Protein AF-I0BLP6-F1 (afdb_monomer_lite)

Radius of gyration: 22.08 Å; chains: 1; bounding box: 55×28×55 Å

Foldseek 3Di:
DVVLVVVLVVVLCVVCVVCVVVLVVDDPVVNVVVVVVSVVVSVVSCCVSVVNDDPCVVVVCCVVVVVVVVVVVVVVCDPDDD

Sequence (82 aa):
MGVKITVLILLYAAIVGYDARRLSGLSRKEVIVYAAILLCTLYMGLLYALDLRWPFLHDFMDRLFNGPAHLIVDFLKAPQPE

Structure (mmCIF, N/CA/C/O backbone):
data_AF-I0BLP6-F1
#
_entry.id   AF-I0BLP6-F1
#
loop_
_atom_site.group_PDB
_atom_site.id
_atom_site.type_symbol
_atom_site.label_atom_id
_atom_site.label_alt_id
_atom_site.label_comp_id
_atom_site.label_asym_id
_atom_site.label_entity_id
_atom_site.label_seq_id
_atom_site.pdbx_PDB_ins_code
_atom_site.Cartn_x
_atom_site.Cartn_y
_atom_site.Cartn_z
_atom_site.occupancy
_atom_site.B_iso_or_equiv
_atom_site.auth_seq_id
_atom_site.auth_comp_id
_atom_site.auth_asym_id
_atom_site.auth_atom_id
_atom_site.pdbx_PDB_model_num
ATOM 1 N N . MET A 1 1 ? -2.186 -7.596 -18.279 1.00 62.69 1 MET A N 1
ATOM 2 C CA . MET A 1 1 ? -2.817 -6.736 -17.250 1.00 62.69 1 MET A CA 1
ATOM 3 C C . MET A 1 1 ? -3.814 -7.488 -16.368 1.00 62.69 1 MET A C 1
ATOM 5 O O . MET A 1 1 ? -3.610 -7.493 -15.164 1.00 62.69 1 MET A O 1
ATOM 9 N N . GLY A 1 2 ? -4.829 -8.177 -16.917 1.00 80.38 2 GLY A N 1
ATOM 10 C CA . GLY A 1 2 ? -5.900 -8.813 -16.120 1.00 80.38 2 GLY A CA 1
ATOM 11 C C . GLY A 1 2 ? -5.432 -9.742 -14.989 1.00 80.38 2 GLY A C 1
ATOM 12 O O . GLY A 1 2 ? -5.851 -9.564 -13.854 1.00 80.38 2 GLY A O 1
ATOM 13 N N . VAL A 1 3 ? -4.485 -10.651 -15.258 1.00 89.56 3 VAL A N 1
ATOM 14 C CA . VAL A 1 3 ? -3.961 -11.588 -14.240 1.00 89.56 3 VAL A CA 1
ATOM 15 C C . VAL A 1 3 ? -3.319 -10.862 -13.051 1.00 89.56 3 VAL A C 1
ATOM 17 O O . VAL A 1 3 ? -3.592 -11.219 -11.909 1.00 89.56 3 VAL A O 1
ATOM 20 N N . LYS A 1 4 ? -2.516 -9.812 -13.296 1.00 88.12 4 LYS A N 1
ATOM 21 C CA . LYS A 1 4 ? -1.866 -9.024 -12.231 1.00 88.12 4 LYS A CA 1
ATOM 22 C C . LYS A 1 4 ? -2.915 -8.392 -11.306 1.00 88.12 4 LYS A C 1
ATOM 24 O O . LYS A 1 4 ? -2.790 -8.485 -10.091 1.00 88.12 4 LYS A O 1
ATOM 29 N N . ILE A 1 5 ? -3.965 -7.800 -11.886 1.00 90.38 5 ILE A N 1
ATOM 30 C CA . ILE A 1 5 ? -5.061 -7.155 -11.144 1.00 90.38 5 ILE A CA 1
ATOM 31 C C . ILE A 1 5 ? -5.859 -8.191 -10.345 1.00 90.38 5 ILE A C 1
ATOM 33 O O . ILE A 1 5 ? -6.121 -7.977 -9.165 1.00 90.38 5 ILE A O 1
ATOM 37 N N . THR A 1 6 ? -6.205 -9.330 -10.952 1.00 90.06 6 THR A N 1
ATOM 38 C CA . THR A 1 6 ? -6.930 -10.412 -10.269 1.00 90.06 6 THR A CA 1
ATOM 39 C C . THR A 1 6 ? -6.146 -10.946 -9.072 1.00 90.06 6 THR A C 1
ATOM 41 O O . THR A 1 6 ? -6.716 -11.093 -7.993 1.00 90.06 6 THR A O 1
ATOM 44 N N . VAL A 1 7 ? -4.839 -11.183 -9.228 1.00 93.06 7 VAL A N 1
ATOM 45 C CA . VAL A 1 7 ? -3.967 -11.609 -8.121 1.00 93.06 7 VAL A CA 1
ATOM 46 C C . VAL A 1 7 ? -3.929 -10.549 -7.022 1.00 93.06 7 VAL A C 1
ATOM 48 O O . VAL A 1 7 ? -4.056 -10.894 -5.850 1.00 93.06 7 VAL A O 1
ATOM 51 N N . LEU A 1 8 ? -3.824 -9.265 -7.382 1.00 92.88 8 LEU A N 1
ATOM 52 C CA . LEU A 1 8 ? -3.821 -8.170 -6.412 1.00 92.88 8 LEU A CA 1
ATOM 53 C C . LEU A 1 8 ? -5.121 -8.130 -5.596 1.00 92.88 8 LEU A C 1
ATOM 55 O O . LEU A 1 8 ? -5.078 -8.050 -4.372 1.00 92.88 8 LEU A O 1
ATOM 59 N N . ILE A 1 9 ? -6.274 -8.239 -6.264 1.00 92.31 9 ILE A N 1
ATOM 60 C CA . ILE A 1 9 ? -7.592 -8.250 -5.614 1.00 92.31 9 ILE A CA 1
ATOM 61 C C . ILE A 1 9 ? -7.707 -9.431 -4.649 1.00 92.31 9 ILE A C 1
ATOM 63 O O . ILE A 1 9 ? -8.118 -9.237 -3.507 1.00 92.31 9 ILE A O 1
ATOM 67 N N . LEU A 1 10 ? -7.319 -10.637 -5.077 1.00 95.44 10 LEU A N 1
ATOM 68 C CA . LEU A 1 10 ? -7.365 -11.828 -4.224 1.00 95.44 10 LEU A CA 1
ATOM 69 C C . LEU A 1 10 ? -6.474 -11.676 -2.989 1.00 95.44 10 LEU A C 1
ATOM 71 O O . LEU A 1 10 ? -6.883 -12.035 -1.887 1.00 95.44 10 LEU A O 1
ATOM 75 N N . LEU A 1 11 ? -5.280 -11.111 -3.161 1.00 94.94 11 LEU A N 1
ATOM 76 C CA . LEU A 1 11 ? -4.319 -10.935 -2.079 1.00 94.94 11 LEU A CA 1
ATOM 77 C C . LEU A 1 11 ? -4.815 -9.912 -1.045 1.00 94.94 11 LEU A C 1
ATOM 79 O O . LEU A 1 11 ? -4.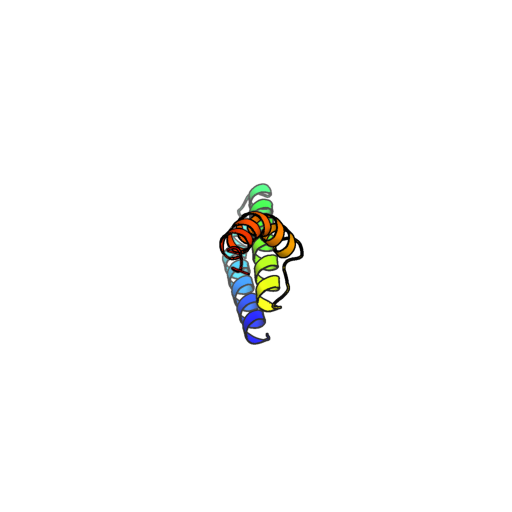818 -10.204 0.149 1.00 94.94 11 LEU A O 1
ATOM 83 N N . TYR A 1 12 ? -5.323 -8.757 -1.487 1.00 93.25 12 TYR A N 1
ATOM 84 C CA . TYR A 1 12 ? -5.911 -7.765 -0.578 1.00 93.25 12 TYR A CA 1
ATOM 85 C C . TYR A 1 12 ? -7.199 -8.260 0.081 1.00 93.25 12 TYR A C 1
ATOM 87 O O . TYR A 1 12 ? -7.404 -8.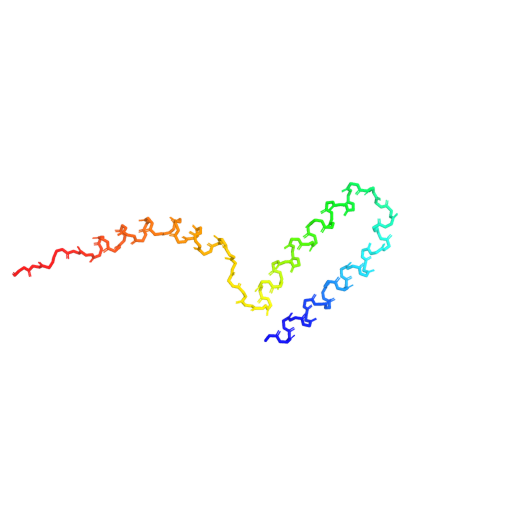005 1.266 1.00 93.25 12 TYR A O 1
ATOM 95 N N . ALA A 1 13 ? -8.042 -9.004 -0.639 1.00 93.00 13 ALA A N 1
ATOM 96 C CA . ALA A 1 13 ? -9.232 -9.621 -0.061 1.00 93.00 13 ALA A CA 1
ATOM 97 C C . ALA A 1 13 ? -8.867 -10.637 1.033 1.00 93.00 13 ALA A C 1
ATOM 99 O O . ALA A 1 13 ? -9.505 -10.653 2.084 1.00 93.00 13 ALA A O 1
ATOM 100 N N . ALA A 1 14 ? -7.817 -11.439 0.824 1.00 94.69 14 ALA A N 1
ATOM 101 C CA . ALA A 1 14 ? -7.317 -12.376 1.826 1.00 94.69 14 ALA A CA 1
ATOM 102 C C . ALA A 1 14 ? -6.769 -11.654 3.067 1.00 94.69 14 ALA A C 1
ATOM 104 O O . ALA A 1 14 ? -7.121 -12.025 4.186 1.00 94.69 14 ALA A O 1
ATOM 10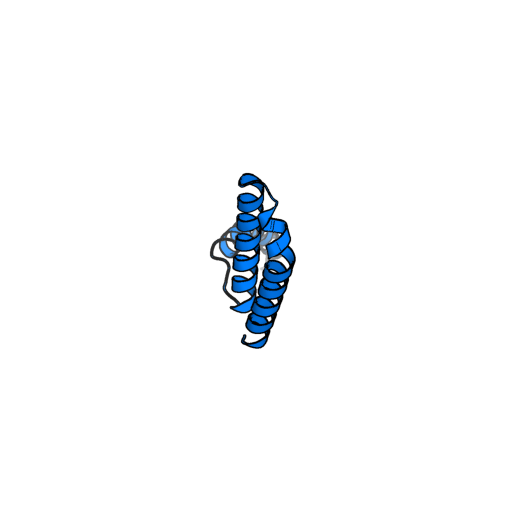5 N N . ILE A 1 15 ? -5.969 -10.597 2.878 1.00 92.88 15 ILE A N 1
ATOM 106 C CA . ILE A 1 15 ? -5.422 -9.782 3.975 1.00 92.88 15 ILE A CA 1
ATOM 107 C C . ILE A 1 15 ? -6.556 -9.163 4.798 1.00 92.88 15 ILE A C 1
ATOM 109 O O . ILE A 1 15 ? -6.621 -9.363 6.009 1.00 92.88 15 ILE A O 1
ATOM 113 N N . VAL A 1 16 ? -7.487 -8.464 4.141 1.00 90.75 16 VAL A N 1
ATOM 114 C CA . VAL A 1 16 ? -8.608 -7.800 4.820 1.00 90.75 16 VAL A CA 1
ATOM 115 C C . VAL A 1 16 ? -9.524 -8.823 5.489 1.00 90.75 16 VAL A C 1
ATOM 117 O O . VAL A 1 16 ? -9.938 -8.610 6.624 1.00 90.75 16 VAL A O 1
ATOM 120 N N . GLY A 1 17 ? -9.819 -9.945 4.830 1.00 92.94 17 GLY A N 1
ATOM 121 C CA . GLY A 1 17 ? -10.663 -11.003 5.387 1.00 92.94 17 GLY A CA 1
ATOM 122 C C . GLY A 1 17 ? -10.059 -11.657 6.631 1.00 92.94 17 GLY A C 1
ATOM 123 O O . GLY A 1 17 ? -10.771 -11.878 7.611 1.00 92.94 17 GLY A O 1
ATOM 124 N N . TYR A 1 18 ? -8.750 -11.924 6.618 1.00 93.06 18 TYR A N 1
ATOM 125 C CA . TYR A 1 18 ? -8.035 -12.487 7.764 1.00 93.06 18 TYR A CA 1
ATOM 126 C C . TYR A 1 18 ? -7.949 -11.488 8.925 1.00 93.06 18 TYR A C 1
ATOM 128 O O . TYR A 1 18 ? -8.275 -11.821 10.067 1.00 93.06 18 TYR A O 1
ATOM 136 N N . ASP A 1 19 ? -7.574 -10.241 8.634 1.00 90.44 19 ASP A N 1
ATOM 137 C CA . ASP A 1 19 ? -7.378 -9.220 9.660 1.00 90.44 19 ASP A CA 1
ATOM 138 C C . ASP A 1 19 ? -8.691 -8.580 10.144 1.00 90.44 19 ASP A C 1
ATOM 140 O O . ASP A 1 19 ? -8.686 -7.947 11.197 1.00 90.44 19 ASP A O 1
ATOM 144 N N . ALA A 1 20 ? -9.835 -8.770 9.472 1.00 86.25 20 ALA A N 1
ATOM 145 C CA . ALA A 1 20 ? -11.115 -8.151 9.846 1.00 86.25 20 ALA A CA 1
ATOM 146 C C . ALA A 1 20 ? -11.502 -8.392 11.316 1.00 86.25 20 ALA A C 1
ATOM 148 O O . ALA A 1 20 ? -11.908 -7.465 12.018 1.00 86.25 20 ALA A O 1
ATOM 149 N N . ARG A 1 21 ? -11.328 -9.626 11.807 1.00 85.44 21 ARG A N 1
ATOM 150 C CA . ARG A 1 21 ? -11.601 -9.981 13.214 1.00 85.44 21 ARG A CA 1
ATOM 151 C C . ARG A 1 21 ? -10.562 -9.424 14.185 1.00 85.44 21 ARG A C 1
ATOM 153 O O . ARG A 1 21 ? -10.865 -9.188 15.349 1.00 85.44 21 ARG A O 1
ATOM 160 N N . ARG A 1 22 ? -9.330 -9.226 13.721 1.00 88.06 22 ARG A N 1
ATOM 161 C CA . ARG A 1 22 ? -8.240 -8.661 14.519 1.00 88.06 22 ARG A CA 1
ATOM 162 C C . ARG A 1 22 ? -8.392 -7.146 14.653 1.00 88.06 22 ARG A C 1
ATOM 164 O O . ARG A 1 22 ? -8.216 -6.610 15.741 1.00 88.06 22 ARG A O 1
ATOM 171 N N . LEU A 1 23 ? -8.786 -6.474 13.572 1.00 84.50 23 LEU A N 1
ATOM 172 C CA . LEU A 1 23 ? -8.977 -5.025 13.494 1.00 84.50 23 LEU A CA 1
ATOM 173 C C . LEU A 1 23 ? -10.057 -4.517 14.456 1.00 84.50 23 LEU A C 1
ATOM 175 O O . LEU A 1 23 ? -9.913 -3.419 14.986 1.00 84.50 23 LEU A O 1
ATOM 179 N N . SER A 1 24 ? -11.088 -5.316 14.753 1.00 83.44 24 SER A N 1
ATOM 180 C CA . SER A 1 24 ? -12.114 -4.945 15.739 1.00 83.44 24 SER A CA 1
ATOM 181 C C . SER A 1 24 ? -11.607 -4.887 17.184 1.00 83.44 24 SER A C 1
ATOM 183 O O . SER A 1 24 ? -12.260 -4.272 18.022 1.00 83.44 24 SER A O 1
ATOM 185 N N . GLY A 1 25 ? -10.471 -5.525 17.487 1.00 87.56 25 GLY A N 1
ATOM 186 C CA . GLY A 1 25 ? -9.852 -5.503 18.816 1.00 87.56 25 GLY A CA 1
ATOM 187 C C . GLY A 1 25 ? -8.747 -4.456 18.986 1.00 87.56 25 GLY A C 1
ATOM 188 O O . GLY A 1 25 ? -8.231 -4.306 20.090 1.00 87.56 25 GLY A O 1
ATOM 189 N N . LEU A 1 26 ? -8.361 -3.754 17.917 1.00 91.00 26 LEU A N 1
ATOM 190 C CA . LEU A 1 26 ? -7.258 -2.790 17.932 1.00 91.00 26 LEU A CA 1
ATOM 191 C C . LEU A 1 26 ? -7.722 -1.383 18.321 1.00 91.00 26 LEU A C 1
ATOM 193 O O . LEU A 1 26 ? -8.880 -0.995 18.146 1.00 91.00 26 LEU A O 1
ATOM 197 N N . SER A 1 27 ? -6.786 -0.576 18.817 1.00 93.19 27 SER A N 1
ATOM 198 C CA . SER A 1 27 ? -7.034 0.842 19.064 1.00 93.19 27 SER A CA 1
ATOM 199 C C . SER A 1 27 ? -7.225 1.602 17.744 1.00 93.19 27 SER A C 1
ATOM 201 O O . SER A 1 27 ? -6.640 1.268 16.712 1.00 93.19 27 SER A O 1
ATOM 203 N N . ARG A 1 28 ? -7.993 2.702 17.764 1.00 90.81 28 ARG A N 1
ATOM 204 C CA . ARG A 1 28 ? -8.215 3.525 16.555 1.00 90.81 28 ARG A CA 1
ATOM 205 C C . ARG A 1 28 ? -6.914 3.993 15.896 1.00 90.81 28 ARG A C 1
ATOM 207 O O . ARG A 1 28 ? -6.865 4.095 14.677 1.00 90.81 28 ARG A O 1
ATOM 214 N N . LYS A 1 29 ? -5.867 4.274 16.681 1.00 94.38 29 LYS A N 1
ATOM 215 C CA . LYS A 1 29 ? -4.561 4.699 16.149 1.00 94.38 29 LYS A CA 1
ATOM 216 C C . LYS A 1 29 ? -3.898 3.586 15.340 1.00 94.38 29 LYS A C 1
ATOM 218 O O . LYS A 1 29 ? -3.411 3.848 14.247 1.00 94.38 29 LYS A O 1
ATOM 223 N N . GLU A 1 30 ? -3.928 2.355 15.840 1.00 92.62 30 GLU A N 1
ATOM 224 C CA . GLU A 1 30 ? -3.375 1.192 15.136 1.00 92.62 30 GLU A CA 1
ATOM 225 C C . GLU A 1 30 ? -4.147 0.900 13.851 1.00 92.62 30 GLU A C 1
ATOM 227 O O . GLU A 1 30 ? -3.532 0.650 12.819 1.00 92.62 30 GLU A O 1
ATOM 232 N N . VAL A 1 31 ? -5.479 1.018 13.882 1.00 92.69 31 VAL A N 1
ATOM 233 C CA . VAL A 1 31 ? -6.317 0.860 12.684 1.00 92.69 31 VAL A CA 1
ATOM 234 C C . VAL A 1 31 ? -5.964 1.904 11.622 1.00 92.69 31 VAL A C 1
ATOM 236 O O . VAL A 1 31 ? -5.850 1.561 10.448 1.00 92.69 31 VAL A O 1
ATOM 239 N N . ILE A 1 32 ? -5.738 3.162 12.016 1.00 94.25 32 ILE A N 1
ATOM 240 C CA . ILE A 1 32 ? -5.340 4.231 11.087 1.00 94.25 32 ILE A CA 1
ATOM 241 C C . ILE A 1 32 ? -3.966 3.945 10.473 1.00 94.25 32 ILE A C 1
ATOM 243 O O . ILE A 1 32 ? -3.815 4.048 9.258 1.00 94.25 32 ILE A O 1
ATOM 247 N N . VAL A 1 33 ? -2.972 3.569 11.285 1.00 95.19 33 VAL A N 1
ATOM 248 C CA . VAL A 1 33 ? -1.621 3.250 10.787 1.00 95.19 33 VAL A CA 1
ATOM 249 C C . VAL A 1 33 ? -1.662 2.043 9.851 1.00 95.19 33 VAL A C 1
ATOM 251 O O . VAL A 1 33 ? -1.078 2.087 8.769 1.00 95.19 33 VAL A O 1
ATOM 254 N N . TYR A 1 34 ? -2.400 0.995 10.221 1.00 93.12 34 TYR A N 1
ATOM 255 C CA . TYR A 1 34 ? -2.607 -0.176 9.375 1.00 93.12 34 TYR A CA 1
ATOM 256 C C . TYR A 1 34 ? -3.257 0.210 8.043 1.00 93.12 34 TYR A C 1
ATOM 258 O O . TYR A 1 34 ? -2.737 -0.137 6.987 1.00 93.12 34 TYR A O 1
ATOM 266 N N . ALA A 1 35 ? -4.349 0.981 8.076 1.00 91.69 35 ALA A N 1
ATOM 267 C CA . ALA A 1 35 ? -5.043 1.431 6.874 1.00 91.69 35 ALA A CA 1
ATOM 268 C C . ALA A 1 35 ? -4.143 2.294 5.977 1.00 91.69 35 ALA A C 1
ATOM 270 O O . ALA A 1 35 ? -4.168 2.133 4.760 1.00 91.69 35 ALA A O 1
ATOM 271 N N . ALA A 1 36 ? -3.313 3.164 6.559 1.00 94.94 36 ALA A N 1
ATOM 272 C CA . ALA A 1 36 ? -2.358 3.975 5.810 1.00 94.94 36 ALA A CA 1
ATOM 273 C C . ALA A 1 36 ? -1.317 3.104 5.085 1.00 94.94 36 ALA A C 1
ATOM 275 O O . ALA A 1 36 ? -1.088 3.284 3.891 1.00 94.94 36 ALA A O 1
ATOM 276 N N . ILE A 1 37 ? -0.733 2.115 5.770 1.00 94.81 37 ILE A N 1
ATOM 277 C CA . ILE A 1 37 ? 0.222 1.174 5.161 1.00 94.81 37 ILE A CA 1
ATOM 278 C C . ILE A 1 37 ? -0.465 0.328 4.079 1.00 94.81 37 ILE A C 1
ATOM 280 O O . ILE A 1 37 ? 0.085 0.130 2.991 1.00 94.81 37 ILE A O 1
ATOM 284 N N . LEU A 1 38 ? -1.685 -0.140 4.347 1.00 94.00 38 LEU A N 1
ATOM 285 C CA . LEU A 1 38 ? -2.475 -0.930 3.407 1.00 94.00 38 LEU A CA 1
ATOM 286 C C . LEU A 1 38 ? -2.790 -0.127 2.134 1.00 94.00 38 LEU A C 1
ATOM 288 O O . LEU A 1 38 ? -2.642 -0.641 1.029 1.00 94.00 38 LEU A O 1
ATOM 292 N N . LEU A 1 39 ? -3.145 1.153 2.270 1.00 92.88 39 LEU A N 1
ATOM 293 C CA . LEU A 1 39 ? -3.371 2.063 1.144 1.00 92.88 39 LEU A CA 1
ATOM 294 C C . LEU A 1 39 ? -2.090 2.340 0.348 1.00 92.88 39 LEU A C 1
ATOM 296 O O . LEU A 1 39 ? -2.121 2.286 -0.880 1.00 92.88 39 LEU A O 1
ATOM 300 N N . CYS A 1 40 ? -0.962 2.593 1.018 1.00 93.19 40 CYS A N 1
ATOM 301 C CA . CYS A 1 40 ? 0.327 2.815 0.351 1.00 93.19 40 CYS A CA 1
ATOM 302 C C . CYS A 1 40 ? 0.754 1.604 -0.484 1.00 93.19 40 CYS A C 1
ATOM 304 O O . CYS A 1 40 ? 1.178 1.743 -1.633 1.00 93.19 40 CYS A O 1
ATOM 306 N N . THR A 1 41 ? 0.615 0.407 0.082 1.00 94.00 41 THR A N 1
ATOM 307 C CA . THR A 1 41 ? 0.935 -0.836 -0.624 1.00 94.00 41 THR A CA 1
ATOM 308 C C . THR A 1 41 ? -0.046 -1.089 -1.768 1.00 94.00 41 THR A C 1
ATOM 310 O O . THR A 1 41 ? 0.384 -1.496 -2.845 1.00 94.00 41 THR A O 1
ATOM 313 N N . LEU A 1 42 ? -1.335 -0.769 -1.592 1.00 92.19 42 LEU A N 1
ATOM 314 C CA . LEU A 1 42 ? -2.351 -0.954 -2.630 1.00 92.19 42 LEU A CA 1
ATOM 315 C C . LEU A 1 42 ? -2.081 -0.038 -3.822 1.00 92.19 42 LEU A C 1
ATOM 317 O O . LEU A 1 42 ? -2.132 -0.478 -4.967 1.00 92.19 42 LEU A O 1
ATOM 321 N N . TYR A 1 43 ? -1.739 1.221 -3.551 1.00 89.31 43 TYR A N 1
ATOM 322 C CA . TYR A 1 43 ? -1.339 2.187 -4.566 1.00 89.31 43 TYR A CA 1
ATOM 323 C C . TYR A 1 43 ? -0.130 1.695 -5.373 1.00 89.31 43 TYR A C 1
ATOM 325 O O . TYR A 1 43 ? -0.162 1.722 -6.604 1.00 89.31 43 TYR A O 1
ATOM 333 N N . MET A 1 44 ? 0.898 1.166 -4.701 1.00 89.06 44 MET A N 1
ATOM 334 C CA . MET A 1 44 ? 2.051 0.568 -5.382 1.00 89.06 44 MET A CA 1
ATOM 335 C C . MET A 1 44 ? 1.684 -0.679 -6.188 1.00 89.06 44 MET A C 1
ATOM 337 O O . MET A 1 44 ? 2.150 -0.855 -7.314 1.00 89.06 44 MET A O 1
ATOM 341 N N . GLY A 1 45 ? 0.808 -1.524 -5.650 1.00 90.12 45 GLY A N 1
ATOM 342 C CA . GLY A 1 45 ? 0.276 -2.678 -6.361 1.00 90.12 45 GLY A CA 1
ATOM 343 C C . GLY A 1 45 ? -0.479 -2.285 -7.632 1.00 90.12 45 GLY A C 1
ATOM 344 O O . GLY A 1 45 ? -0.304 -2.921 -8.669 1.00 90.12 45 GLY A O 1
ATOM 345 N N . LEU A 1 46 ? -1.266 -1.208 -7.584 1.00 88.25 46 LEU A N 1
ATOM 346 C CA . LEU A 1 46 ? -1.983 -0.667 -8.740 1.00 88.25 46 LEU A CA 1
ATOM 347 C C . LEU A 1 46 ? -1.033 -0.072 -9.782 1.00 88.25 46 LEU A C 1
ATOM 349 O O . LEU A 1 46 ? -1.193 -0.366 -10.964 1.00 88.25 46 LEU A O 1
ATOM 353 N N . LEU A 1 47 ? -0.023 0.695 -9.359 1.00 88.38 47 LEU A N 1
ATOM 354 C CA . LEU A 1 47 ? 1.050 1.178 -10.238 1.00 88.38 47 LEU A CA 1
ATOM 355 C C . LEU A 1 47 ? 1.695 0.026 -11.012 1.00 88.38 47 LEU A C 1
ATOM 357 O O . LEU A 1 47 ? 1.802 0.085 -12.234 1.00 88.38 47 LEU A O 1
ATOM 361 N N . TYR A 1 48 ? 2.058 -1.046 -10.304 1.00 85.69 48 TYR A N 1
ATOM 362 C CA . TYR A 1 48 ? 2.646 -2.242 -10.902 1.00 85.69 48 TYR A CA 1
ATOM 363 C C . TYR A 1 48 ? 1.673 -2.992 -11.825 1.00 85.69 48 TYR A C 1
ATOM 365 O O . TYR A 1 48 ? 2.039 -3.422 -12.920 1.00 85.69 48 TYR A O 1
ATOM 373 N N . ALA A 1 49 ? 0.424 -3.182 -11.397 1.00 88.19 49 ALA A N 1
ATOM 374 C CA . ALA A 1 49 ? -0.555 -3.961 -12.150 1.00 88.19 49 ALA A CA 1
ATOM 375 C C . ALA A 1 49 ? -0.998 -3.266 -13.445 1.00 88.19 49 ALA A C 1
ATOM 377 O O . ALA A 1 49 ? -1.296 -3.948 -14.431 1.00 88.19 49 ALA A O 1
ATOM 378 N N . LEU A 1 50 ? -1.030 -1.931 -13.430 1.00 85.62 50 LEU A N 1
ATOM 379 C CA . LEU A 1 50 ? -1.410 -1.086 -14.559 1.00 85.62 50 LEU A CA 1
ATOM 380 C C . LEU A 1 50 ? -0.212 -0.636 -15.407 1.00 85.62 50 LEU A C 1
ATOM 382 O O . LEU A 1 50 ? -0.408 0.105 -16.366 1.00 85.62 50 LEU A O 1
ATOM 386 N N . ASP A 1 51 ? 1.005 -1.070 -15.059 1.00 81.56 51 ASP A N 1
ATOM 387 C CA . ASP A 1 51 ? 2.253 -0.639 -15.698 1.00 81.56 51 ASP A CA 1
ATOM 388 C C . ASP A 1 51 ? 2.344 0.909 -15.792 1.00 81.56 51 ASP A C 1
ATOM 390 O O . ASP A 1 51 ? 2.858 1.478 -16.758 1.00 81.56 51 ASP A O 1
ATOM 394 N N . LEU A 1 52 ? 1.815 1.609 -14.774 1.00 78.44 52 LEU A N 1
ATOM 395 C CA . LEU A 1 52 ? 1.819 3.070 -14.708 1.00 78.44 52 LEU A CA 1
ATOM 396 C C . LEU A 1 52 ? 3.211 3.575 -14.319 1.00 78.44 52 LEU A C 1
ATOM 398 O O . LEU A 1 52 ? 3.825 3.110 -13.357 1.00 78.44 52 LEU A O 1
ATOM 402 N N . ARG A 1 53 ? 3.678 4.613 -15.018 1.00 71.50 53 ARG A N 1
ATOM 403 C CA . ARG A 1 53 ? 4.881 5.349 -14.617 1.00 71.50 53 ARG A CA 1
ATOM 404 C C . ARG A 1 53 ? 4.564 6.144 -13.355 1.00 71.50 53 ARG A C 1
ATOM 406 O O . ARG A 1 53 ? 3.604 6.911 -13.315 1.00 71.50 53 ARG A O 1
ATOM 413 N N . TRP A 1 54 ? 5.368 5.951 -12.318 1.00 69.25 54 TRP A N 1
ATOM 414 C CA . TRP A 1 54 ? 5.177 6.642 -11.049 1.00 69.25 54 TRP A CA 1
ATOM 415 C C . TRP A 1 54 ? 5.482 8.146 -11.239 1.00 69.25 54 TRP A C 1
ATOM 417 O O . TRP A 1 54 ? 6.595 8.460 -11.672 1.00 69.25 54 TRP A O 1
ATOM 427 N N . PRO A 1 55 ? 4.544 9.079 -10.951 1.00 65.75 55 PRO A N 1
ATOM 428 C CA . PRO A 1 55 ? 4.586 10.452 -11.476 1.00 65.75 55 PRO A CA 1
ATOM 429 C C . PRO A 1 55 ? 5.677 11.362 -10.888 1.00 65.75 55 PRO A C 1
ATOM 431 O O . PRO A 1 55 ? 5.701 12.544 -11.188 1.00 65.75 55 PRO A O 1
ATOM 434 N N . PHE A 1 56 ? 6.595 10.832 -10.082 1.00 67.38 56 PHE A N 1
ATOM 435 C CA . PHE A 1 56 ? 7.732 11.580 -9.531 1.00 67.38 56 PHE A CA 1
ATOM 436 C C . PHE A 1 56 ? 9.022 10.768 -9.459 1.00 67.38 56 PHE A C 1
ATOM 438 O O . PHE A 1 56 ? 10.103 11.348 -9.397 1.00 67.38 56 PHE A O 1
ATOM 445 N N . LEU A 1 57 ? 8.943 9.433 -9.470 1.00 69.69 57 LEU A N 1
ATOM 446 C CA . LEU A 1 57 ? 10.145 8.610 -9.382 1.00 69.69 57 LEU A CA 1
ATOM 447 C C . LEU A 1 57 ? 10.990 8.731 -10.636 1.00 69.69 57 LEU A C 1
ATOM 449 O O . LEU A 1 57 ? 12.204 8.751 -10.516 1.00 69.69 57 LEU A O 1
ATOM 453 N N . HIS A 1 58 ? 10.374 8.834 -11.812 1.00 69.75 58 HIS A N 1
ATOM 454 C CA . HIS A 1 58 ? 11.148 8.967 -13.039 1.00 69.75 58 HIS A CA 1
ATOM 455 C C . HIS A 1 58 ? 11.980 10.250 -13.028 1.00 69.75 58 HIS A C 1
ATOM 457 O O . HIS A 1 58 ? 13.191 10.180 -13.179 1.00 69.75 58 HIS A O 1
ATOM 463 N N . ASP A 1 59 ? 11.355 11.386 -12.716 1.00 71.88 59 ASP A N 1
ATOM 464 C CA . ASP A 1 59 ? 12.045 12.673 -12.615 1.00 71.88 59 ASP A CA 1
ATOM 465 C C . ASP A 1 59 ? 13.082 12.690 -11.482 1.00 71.88 59 ASP A C 1
ATOM 467 O O . ASP A 1 59 ? 14.148 13.292 -11.614 1.00 71.88 59 ASP A O 1
ATOM 471 N N . PHE A 1 60 ? 12.794 12.030 -10.355 1.00 74.69 60 PHE A N 1
ATOM 472 C CA . PHE A 1 60 ? 13.735 11.911 -9.242 1.00 74.69 60 PHE A CA 1
ATOM 473 C C . PHE A 1 60 ? 14.947 11.045 -9.604 1.00 74.69 60 PHE A C 1
ATOM 475 O O . PHE A 1 60 ? 16.078 11.440 -9.330 1.00 74.69 60 PHE A O 1
ATOM 482 N N . MET A 1 61 ? 14.730 9.896 -10.247 1.00 75.94 61 MET A N 1
ATOM 483 C CA . MET A 1 61 ? 15.796 9.017 -10.726 1.00 75.94 61 MET A CA 1
ATOM 484 C C . MET A 1 61 ? 16.602 9.702 -11.832 1.00 75.94 61 MET A C 1
ATOM 486 O O . MET A 1 61 ? 17.825 9.691 -11.766 1.00 75.94 61 MET A O 1
ATOM 490 N N . ASP A 1 62 ? 15.957 10.385 -12.779 1.00 74.81 62 ASP A N 1
ATOM 491 C CA . ASP A 1 62 ? 16.649 11.156 -13.813 1.00 74.81 62 ASP A CA 1
ATOM 492 C C . ASP A 1 62 ? 17.516 12.250 -13.186 1.00 74.81 62 ASP A C 1
ATOM 494 O O . ASP A 1 62 ? 18.666 12.407 -13.574 1.00 74.81 62 ASP A O 1
ATOM 498 N N . ARG A 1 63 ? 17.044 12.978 -12.167 1.00 74.19 63 ARG A N 1
ATOM 499 C CA . ARG A 1 63 ? 17.888 13.964 -11.463 1.00 74.19 63 ARG A CA 1
ATOM 500 C C . ARG A 1 63 ? 19.031 13.326 -10.680 1.00 74.19 63 ARG A C 1
ATOM 502 O O . ARG A 1 63 ? 20.129 13.876 -10.667 1.00 74.19 63 ARG A O 1
ATOM 509 N N . LEU A 1 64 ? 18.782 12.196 -10.024 1.00 78.75 64 LEU A N 1
ATOM 510 C CA . LEU A 1 64 ? 19.782 11.507 -9.212 1.00 78.75 64 LEU A CA 1
ATOM 511 C C . LEU A 1 64 ? 20.886 10.881 -10.077 1.00 78.75 64 LEU A C 1
ATOM 513 O O . LEU A 1 64 ? 22.057 10.924 -9.704 1.00 78.75 64 LEU A O 1
ATOM 517 N N . PHE A 1 65 ? 20.522 10.333 -11.238 1.00 78.38 65 PHE A N 1
ATOM 518 C CA . PHE A 1 65 ? 21.432 9.589 -12.104 1.00 78.38 65 PHE A CA 1
ATOM 519 C C . PHE A 1 65 ? 21.964 10.387 -13.304 1.00 78.38 65 PHE A C 1
ATOM 521 O O . PHE A 1 65 ? 23.038 10.040 -13.789 1.00 78.38 65 PHE A O 1
ATOM 528 N N . ASN A 1 66 ? 21.323 11.479 -13.753 1.00 70.94 66 ASN A N 1
ATOM 529 C CA . ASN A 1 66 ? 21.856 12.300 -14.859 1.00 70.94 66 ASN A CA 1
ATOM 530 C C . ASN A 1 66 ? 23.205 12.941 -14.532 1.00 70.94 66 ASN A C 1
ATOM 532 O O . ASN A 1 66 ? 24.056 13.035 -15.410 1.00 70.94 66 ASN A O 1
ATOM 536 N N . GLY A 1 67 ? 23.421 13.368 -13.285 1.00 71.50 67 GLY A N 1
ATOM 537 C CA . GLY A 1 67 ? 24.707 13.927 -12.855 1.00 71.50 67 GLY A CA 1
ATOM 538 C C . GLY A 1 67 ? 25.876 12.962 -13.104 1.00 71.50 67 GLY A C 1
ATOM 539 O O . GLY A 1 67 ? 26.780 13.287 -13.874 1.00 71.50 67 GLY A O 1
ATOM 540 N N . PRO A 1 68 ? 25.859 11.751 -12.517 1.00 74.00 68 PRO A N 1
ATOM 541 C CA . PRO A 1 68 ? 26.890 10.751 -12.782 1.00 74.00 68 PRO A CA 1
ATOM 542 C C . PRO A 1 68 ? 26.879 10.225 -14.226 1.00 74.00 68 PRO A C 1
ATOM 544 O O . PRO A 1 68 ? 27.945 9.919 -14.757 1.00 74.00 68 PRO A O 1
ATOM 547 N N . ALA A 1 69 ? 25.723 10.155 -14.892 1.00 73.75 69 ALA A N 1
ATOM 548 C CA . ALA A 1 69 ? 25.654 9.739 -16.293 1.00 73.75 69 ALA A CA 1
ATOM 549 C C . ALA A 1 69 ? 26.378 10.720 -17.229 1.00 73.75 69 ALA A C 1
ATOM 551 O O . ALA A 1 69 ? 27.091 10.275 -18.128 1.00 73.75 69 ALA A O 1
ATOM 552 N N . HIS A 1 70 ? 26.271 12.033 -16.994 1.00 71.56 70 HIS A N 1
ATOM 553 C CA . HIS A 1 70 ? 27.024 13.030 -17.757 1.00 71.56 70 HIS A CA 1
ATOM 554 C C . HIS A 1 70 ? 28.529 12.872 -17.579 1.00 71.56 70 HIS A C 1
ATOM 556 O O . HIS A 1 70 ? 29.251 12.890 -18.568 1.00 71.56 70 HIS A O 1
ATOM 562 N N . LEU A 1 71 ? 28.993 12.600 -16.358 1.00 75.38 71 LEU A N 1
ATOM 563 C CA . LEU A 1 71 ? 30.412 12.351 -16.104 1.00 75.38 71 LEU A CA 1
ATOM 564 C C . LEU A 1 71 ? 30.935 11.126 -16.865 1.00 75.38 71 LEU A C 1
ATOM 566 O O . LEU A 1 71 ? 32.048 11.159 -17.374 1.00 75.38 71 LEU A O 1
ATOM 570 N N . ILE A 1 72 ? 30.137 10.062 -16.986 1.00 77.25 72 ILE A N 1
ATOM 571 C CA . ILE A 1 72 ? 30.515 8.862 -17.749 1.00 77.25 72 ILE A CA 1
ATOM 572 C C . ILE A 1 72 ? 30.524 9.146 -19.256 1.00 77.25 72 ILE A C 1
ATOM 574 O O . ILE A 1 72 ? 31.445 8.725 -19.952 1.00 77.25 72 ILE A O 1
ATOM 578 N N . VAL A 1 73 ? 29.524 9.869 -19.769 1.00 77.81 73 VAL A N 1
ATOM 579 C CA . VAL A 1 73 ? 29.457 10.256 -21.188 1.00 77.81 73 VAL A CA 1
ATOM 580 C C . VAL A 1 73 ? 30.612 11.184 -21.558 1.00 77.81 73 VAL A C 1
ATOM 582 O O . VAL A 1 73 ? 31.226 10.996 -22.605 1.00 77.81 73 VAL A O 1
ATOM 585 N N . ASP A 1 74 ? 30.939 12.147 -20.701 1.00 76.88 74 ASP A N 1
ATOM 586 C CA . ASP A 1 74 ? 32.043 13.081 -20.917 1.00 76.88 74 ASP A CA 1
ATOM 587 C C . ASP A 1 74 ? 33.404 12.389 -20.766 1.00 76.88 74 ASP A C 1
ATOM 589 O O . ASP A 1 74 ? 34.329 12.690 -21.513 1.00 76.88 74 ASP A O 1
ATOM 593 N N . PHE A 1 75 ? 33.515 11.394 -19.881 1.00 76.19 75 PHE A N 1
ATOM 594 C CA . PHE A 1 75 ? 34.703 10.544 -19.773 1.00 76.19 75 PHE A CA 1
ATOM 595 C C . PHE A 1 75 ? 34.898 9.637 -21.000 1.00 76.19 75 PHE A C 1
ATOM 597 O O . PHE A 1 75 ? 36.026 9.402 -21.427 1.00 76.19 75 PHE A O 1
ATOM 604 N N . LEU A 1 76 ? 33.808 9.133 -21.590 1.00 77.00 76 LEU A N 1
ATOM 605 C CA . LEU A 1 76 ? 33.839 8.303 -22.801 1.00 77.00 76 LEU A CA 1
ATOM 606 C C . LEU A 1 76 ? 34.013 9.119 -24.091 1.00 77.00 76 LEU A C 1
ATOM 608 O O . LEU A 1 76 ? 34.485 8.574 -25.090 1.00 77.00 76 LEU A O 1
ATOM 612 N N . LYS A 1 77 ? 33.690 10.418 -24.082 1.00 73.25 77 LYS A N 1
ATOM 613 C CA . LYS A 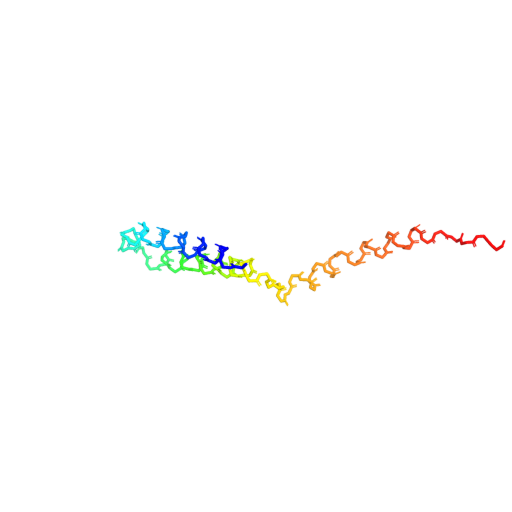1 77 ? 34.082 11.378 -25.125 1.00 73.25 77 LYS A CA 1
ATOM 614 C C . LYS A 1 77 ? 35.573 11.725 -24.990 1.00 73.25 77 LYS A C 1
ATOM 616 O O . LYS A 1 77 ? 35.941 12.868 -24.737 1.00 73.25 77 LYS A O 1
ATOM 621 N N . ALA A 1 78 ? 36.452 10.742 -25.168 1.00 63.50 78 ALA A N 1
ATOM 622 C CA . ALA A 1 78 ? 37.864 11.019 -25.412 1.00 63.50 78 ALA A CA 1
ATOM 623 C C . ALA A 1 78 ? 38.007 11.883 -26.689 1.00 63.50 78 ALA A C 1
ATOM 625 O O . ALA A 1 78 ? 37.221 11.699 -27.626 1.00 63.50 78 ALA A O 1
ATOM 626 N N . PRO A 1 79 ? 38.967 12.829 -26.748 1.00 59.19 79 PRO A N 1
ATOM 627 C CA . PRO A 1 79 ? 39.137 13.704 -27.904 1.00 59.19 79 PRO A CA 1
ATOM 628 C C . PRO A 1 79 ? 39.401 12.853 -29.148 1.00 59.19 79 PRO A C 1
ATOM 630 O O . PRO A 1 79 ? 40.300 12.010 -29.143 1.00 59.19 79 PRO A O 1
ATOM 633 N N . GLN A 1 80 ? 38.603 13.044 -30.202 1.00 61.81 80 GLN A N 1
ATOM 634 C CA . GLN A 1 80 ? 38.932 12.460 -31.497 1.00 61.81 80 GLN A CA 1
ATOM 635 C C . GLN A 1 80 ? 40.239 13.107 -31.978 1.00 61.81 80 GLN A C 1
ATOM 637 O O . GLN A 1 80 ? 40.300 14.337 -32.010 1.00 61.81 80 GLN A O 1
ATOM 642 N N . PRO A 1 81 ? 41.285 12.322 -32.289 1.00 54.78 81 PRO A N 1
ATOM 643 C CA . PRO A 1 81 ? 42.482 12.870 -32.904 1.00 54.78 81 PRO A CA 1
ATOM 644 C C . PRO A 1 81 ? 42.112 13.361 -34.309 1.00 54.78 81 PRO A C 1
ATOM 646 O O . PRO A 1 81 ? 41.473 12.622 -35.063 1.00 54.78 81 PRO A O 1
ATOM 649 N N . GLU A 1 82 ? 42.459 14.617 -34.597 1.00 51.59 82 GLU A N 1
ATOM 650 C CA . GLU A 1 82 ? 42.365 15.235 -35.928 1.00 51.59 82 GLU A CA 1
ATOM 651 C C . GLU A 1 82 ? 43.241 14.515 -36.962 1.00 51.59 82 GLU A C 1
ATOM 653 O O . GLU A 1 82 ? 44.362 14.081 -36.597 1.00 51.59 82 GLU A O 1
#

pLDDT: mean 82.98, std 10.92, range [51.59, 95.44]

Organism: NCBI:txid997761

Secondary structure (DSSP, 8-state):
-HHHHHHHHHHHHHHHHHHHHHHTTS-HHHHHHHHHHHHHHHHHHHHHHTTPPPTTHHHHHHHHHHHHHHHHHHHH-PPPP-

=== Feature glossary ===
Key to the feature types in this record:

pLDDT. pLDDT is the predicted lDDT-Cα score: AlphaFold's confidence that the local environment of each residue (all inter-atomic distances within 15 Å) is correctly placed. It is a per-residue number between 0 and 100, with higher meaning more reliable.

Radius of gyration, Cα contacts, bounding box. The geometric summary reports three shape descriptors. Rg (radius of gyration) measures how spread out the Cα atoms are about their centre of mass; compact globular proteins have small Rg, elongated or unfolded ones large. Cα contacts (<8 Å, |i−j|>4) count long-range residue pairs in spatial proximity — high for tightly packed folds, near zero for rods or random coil. The bounding-box extents give the protein's footp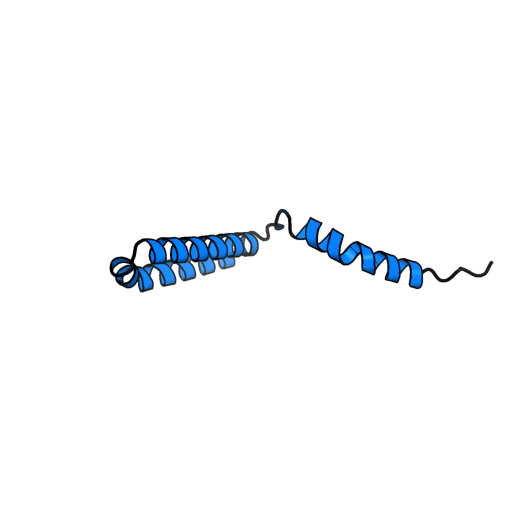rint along x, y, z in Å.

Backbone torsions (φ/ψ). Backbone dihedral angles. Every residue except chain termini has a φ (preceding-C → N → Cα → C) and a ψ (N → Cα → C → next-N). They are reported in degrees following the IUPAC sign convention. Secondary structure is essentially a statement about which (φ, ψ) basin each residue occupies.

Contact-map, Ramachandran, and PAE plots. Plot images: a contact map (which residues are close in 3D, as an N×N binary image), a Ramachandran scatter (backbone torsion angles, revealing secondary-structure composition at a glance), and — for AlphaFold structures — a PAE heatmap (pairwise prediction confidence).

Predicted aligned error. Predicted Aligned Error (PAE) is an AlphaFold confidence matrix: entry (i, j) is the expected error in the position of residue j, in ångströms, when the prediction is superimposed on the true structure at residue i. Low PAE within a block of residues means that block is internally rigid and well-predicted; high PAE between two blocks means their relative placement is uncertain even if each block individually is confident.

Secondary structure (3-state, P-SEA). Three-state secondary structure (P-SEA) collapses the eight DSSP classes into helix (a), strand (b), and coil (c). P-SEA assigns these from Cα geometry alone — distances and angles — without requiring backbone oxygens, so it works on any Cα trace.

Solvent-accessible surface area. Solvent-accessible surface area (SASA) is the area in Å² traced out by the centre of a 1.4 Å probe sphere (a water molecule) rolled over the protein's van der Waals surface (Shrake–Rupley / Lee–Richards construction). Buried residues have near-zero SASA; fully exposed residues can exceed 200 Å². The total SASA scales roughly with the number of surface residues.

Foldseek 3Di. The Foldseek 3Di string encodes local tertiary geometry as a 20-letter alphabet — one character per residue — derived from the relative positions of nearby Cα atoms. Unlike the amino-acid sequence, 3Di is a direct function of the 3D structure, so two proteins with the same fold have similar 3Di strings even at low sequence identity.

B-factor. For experimental (PDB) structures, the B-factor (temperature factor) quantifies the positional spread of each atom in the crystal — a combination of thermal vibration and static disorder — in units of Å². High B-factors mark flexible loops or poorly resolved regions; low B-factors mark the rigid, well-ordered core.

mmCIF coordinates. The mmCIF block holds the 3D Cartesian coordinates of each backbone atom (N, Cα, C, O) in ångströms. mmCIF is the PDB's canonical archive format — a tagged-loop text representation of the atomic model.

InterPro / GO / CATH / organism. Functional annotations link the protein to curated databases. InterPro entries identify conserved domains and families by matching the sequence against member-database signatures (Pfam, PROSITE, CDD, …). Gene Ontology (GO) terms describe molecular function, biological process, and cellular component in a controlled vocabulary. CATH places the structure in a hierarchical fold classification (Class/Architecture/Topology/Homologous-superfamily). The organism is the source species.

Rendered structure images. Structure images are PyMOL renders from six orthogonal camera directions. Cartoon representation draws helices as coils and strands as arrows; sticks shows the backbone as bonds; surface shows the solvent-excluded envelope. Rainbow coloring maps sequence position to hue (blue→red, N→C); chain coloring assigns a distinct color per polypeptide.

Sequence. This is the polypeptide sequence — one letter per residue, N-terminus first. Length ranges from a few dozen residues for small domains to over a thousand for large multi-domain proteins.

Secondary structure (8-state, DSSP). The SS8 string is DSSP's per-residue secondary-structure call. α-helix (H) means an i→i+4 H-bond ladder; β-strand (E) means the residue participates in a β-sheet; 3₁₀ (G) and π (I) are ti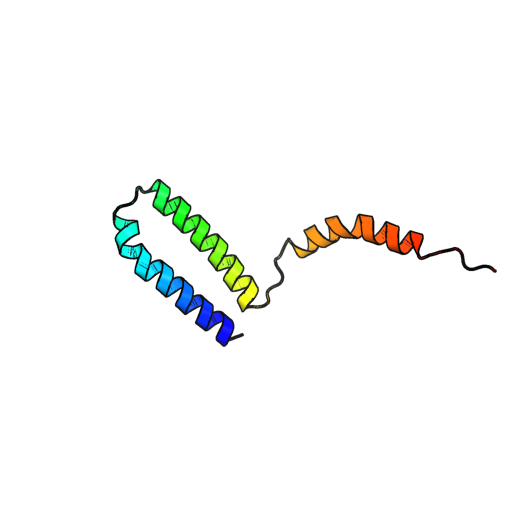ghter and wider helices; T/S are turns/bends; '-' is loop.

Nearest PDB structures. Structural nearest neighbors (via Foldseek easy-search vs the PDB). Reported per hit: target PDB id, E-value, and alignment TM-score. A TM-score above ~0.5 is the conventional threshold for 'same fold'.